Protein AF-A0A914WB78-F1 (afdb_monomer)

Foldseek 3Di:
DDDDDDDDPPPPPPPPPPPDPPDPPPPPPPPPPDDLAQDPCLVVDPPVSSVVLCVLSVPPDPPDPDPPSSVVSNVVSLVPDDPVSNLVSDDWDPQPPFDDQDPLLVLPDPVLSVVLCVLCVPPDTRHTCSSSVVSVVVSLVPDDVVSVVSSVDPDDPPPPDD

Secondary structure (DSSP, 8-state):
---------------------S---------PPPPSS--GGGGGS-HHHHHHHHHHHHTPPTT-S--HHHHHHHHHHHHHS-HHHHHHHSPPPPTT----S-GGGGGS-HHHHHHHHHHTTTPPTTS--HHHHHHHHHHHHTS-HHHHHHHHS---------

Radius of gyration: 28.18 Å; Cα contacts (8 Å, |Δi|>4): 74; chains: 1; bounding box: 43×86×81 Å

pLDDT: mean 78.31, std 17.61, range [38.25, 96.06]

Organism: NCBI:txid2011161

Structure (mmCIF, N/CA/C/O backbone):
data_AF-A0A914WB78-F1
#
_entry.id   AF-A0A914WB78-F1
#
loop_
_atom_site.group_PDB
_atom_site.id
_atom_site.type_symbol
_atom_site.label_atom_id
_atom_site.label_alt_id
_atom_site.label_comp_id
_atom_site.label_asym_id
_atom_site.label_entity_id
_atom_site.label_seq_id
_atom_site.pdbx_PDB_ins_code
_atom_site.Cartn_x
_atom_site.Cartn_y
_atom_site.Cartn_z
_atom_site.occupancy
_atom_site.B_iso_or_equiv
_atom_site.auth_seq_id
_atom_site.auth_comp_id
_atom_site.auth_asym_id
_atom_site.auth_atom_id
_atom_site.pdbx_PDB_model_num
ATOM 1 N N . MET A 1 1 ? 1.154 71.696 60.160 1.00 41.69 1 MET A N 1
ATOM 2 C CA . MET A 1 1 ? 1.616 71.280 58.820 1.00 41.69 1 MET A CA 1
ATOM 3 C C . MET A 1 1 ? 2.169 69.867 58.928 1.00 41.69 1 MET A C 1
ATOM 5 O O . MET A 1 1 ? 3.127 69.697 59.659 1.00 41.69 1 MET A O 1
ATOM 9 N N . MET A 1 2 ? 1.542 68.881 58.281 1.00 38.41 2 MET A N 1
ATOM 10 C CA . MET A 1 2 ? 2.135 67.604 57.833 1.00 38.41 2 MET A CA 1
ATOM 11 C C . MET A 1 2 ? 1.023 66.826 57.116 1.00 38.41 2 MET A C 1
ATOM 13 O O . MET A 1 2 ? 0.048 66.421 57.741 1.00 38.41 2 MET A O 1
ATOM 17 N N . LYS A 1 3 ? 1.121 66.698 55.789 1.00 39.56 3 LYS A N 1
ATOM 18 C CA . LYS A 1 3 ? 0.236 65.862 54.966 1.00 39.56 3 LYS A CA 1
ATOM 19 C C . LYS A 1 3 ? 1.005 64.578 54.662 1.00 39.56 3 LYS A C 1
ATOM 21 O O . LYS A 1 3 ? 1.991 64.628 53.935 1.00 39.56 3 LYS A O 1
ATOM 26 N N . ILE A 1 4 ? 0.590 63.460 55.252 1.00 44.66 4 ILE A N 1
ATOM 27 C CA . ILE A 1 4 ? 1.165 62.139 54.975 1.00 44.66 4 ILE A CA 1
ATOM 28 C C . ILE A 1 4 ? 0.488 61.620 53.706 1.00 44.66 4 ILE A C 1
ATOM 30 O O . ILE A 1 4 ? -0.679 61.236 53.728 1.00 44.66 4 ILE A O 1
ATOM 34 N N . ALA A 1 5 ? 1.202 61.676 52.585 1.00 48.09 5 ALA A N 1
ATOM 35 C CA . ALA A 1 5 ? 0.771 61.070 51.334 1.00 48.09 5 ALA A CA 1
ATOM 36 C C . ALA A 1 5 ? 1.174 59.589 51.343 1.00 48.09 5 ALA A C 1
ATOM 38 O O . ALA A 1 5 ? 2.347 59.257 51.196 1.00 48.09 5 ALA A O 1
ATOM 39 N N . VAL A 1 6 ? 0.200 58.701 51.538 1.00 49.91 6 VAL A N 1
ATOM 40 C CA . VAL A 1 6 ? 0.367 57.259 51.327 1.00 49.91 6 VAL A CA 1
ATOM 41 C C . VAL A 1 6 ? 0.074 56.992 49.854 1.00 49.91 6 VAL A C 1
ATOM 43 O O . VAL A 1 6 ? -1.085 56.973 49.448 1.00 49.91 6 VAL A O 1
ATOM 46 N N . ILE A 1 7 ? 1.114 56.840 49.034 1.00 51.84 7 ILE A N 1
ATOM 47 C CA . ILE A 1 7 ? 0.961 56.410 47.640 1.00 51.84 7 ILE A CA 1
ATOM 48 C C . ILE A 1 7 ? 1.239 54.910 47.589 1.00 51.84 7 ILE A C 1
ATOM 50 O O . ILE A 1 7 ? 2.366 54.452 47.770 1.00 51.84 7 ILE A O 1
ATOM 54 N N . ALA A 1 8 ? 0.158 54.161 47.388 1.00 50.34 8 ALA A N 1
ATOM 55 C CA . ALA A 1 8 ? 0.130 52.720 47.225 1.00 50.34 8 ALA A CA 1
ATOM 56 C C . ALA A 1 8 ? 0.941 52.291 45.990 1.00 50.34 8 ALA A C 1
ATOM 58 O O . ALA A 1 8 ? 0.612 52.654 44.860 1.00 50.34 8 ALA A O 1
ATOM 59 N N . MET A 1 9 ? 1.988 51.489 46.200 1.00 47.56 9 MET A N 1
ATOM 60 C CA . MET A 1 9 ? 2.650 50.752 45.124 1.00 47.56 9 MET A CA 1
ATOM 61 C C . MET A 1 9 ? 1.737 49.612 44.663 1.00 47.56 9 MET A C 1
ATOM 63 O O . MET A 1 9 ? 1.682 48.553 45.283 1.00 47.56 9 MET A O 1
ATOM 67 N N . MET A 1 10 ? 1.026 49.820 43.558 1.00 52.62 10 MET A N 1
ATOM 68 C CA . MET A 1 10 ? 0.386 48.739 42.809 1.00 52.62 10 MET A CA 1
ATOM 69 C C . MET A 1 10 ? 1.465 48.020 41.991 1.00 52.62 10 MET A C 1
ATOM 71 O O . MET A 1 10 ? 1.826 48.454 40.899 1.00 52.62 10 MET A O 1
ATOM 75 N N . ILE A 1 11 ? 2.009 46.930 42.534 1.00 54.94 11 ILE A N 1
ATOM 76 C CA . ILE A 1 11 ? 2.886 46.021 41.791 1.00 54.94 11 ILE A CA 1
ATOM 77 C C . ILE A 1 11 ? 1.991 45.178 40.879 1.00 54.94 11 ILE A C 1
ATOM 79 O O . ILE A 1 11 ? 1.391 44.192 41.303 1.00 54.94 11 ILE A O 1
ATOM 83 N N . ALA A 1 12 ? 1.882 45.581 39.614 1.00 56.53 12 ALA A N 1
ATOM 84 C CA . ALA A 1 12 ? 1.282 44.757 38.576 1.00 56.53 12 ALA A CA 1
ATOM 85 C C . ALA A 1 12 ? 2.237 43.599 38.253 1.00 56.53 12 ALA A C 1
ATOM 87 O O . ALA A 1 12 ? 3.116 43.711 37.398 1.00 56.53 12 ALA A O 1
ATOM 88 N N . VAL A 1 13 ? 2.082 42.478 38.961 1.00 54.81 13 VAL A N 1
ATOM 89 C CA . VAL A 1 13 ? 2.733 41.216 38.600 1.00 54.81 13 VAL A CA 1
ATOM 90 C C . VAL A 1 13 ? 2.042 40.694 37.343 1.00 54.81 13 VAL A C 1
ATOM 92 O O . VAL A 1 13 ? 1.038 39.987 37.397 1.00 54.81 13 VAL A O 1
ATOM 95 N N . THR A 1 14 ? 2.558 41.090 36.184 1.00 59.09 14 THR A N 1
ATOM 96 C CA . THR A 1 14 ? 2.177 40.499 34.903 1.00 59.09 14 THR A CA 1
ATOM 97 C C . THR A 1 14 ? 2.862 39.144 34.803 1.00 59.09 14 THR A C 1
ATOM 99 O O . THR A 1 14 ? 4.038 39.026 34.466 1.00 59.09 14 THR A O 1
ATOM 102 N N . VAL A 1 15 ? 2.133 38.087 35.159 1.00 56.38 15 VAL A N 1
ATOM 103 C CA . VAL A 1 15 ? 2.595 36.718 34.934 1.00 56.38 15 VAL A CA 1
ATOM 104 C C . VAL A 1 15 ? 2.512 36.471 33.429 1.00 56.38 15 VAL A C 1
ATOM 106 O O . VAL A 1 15 ? 1.468 36.097 32.898 1.00 56.38 15 VAL A O 1
ATOM 109 N N . ALA A 1 16 ? 3.602 36.744 32.714 1.00 55.34 16 ALA A N 1
ATOM 110 C CA . ALA A 1 16 ? 3.759 36.320 31.334 1.00 55.34 16 ALA A CA 1
ATOM 111 C C . ALA A 1 16 ? 3.871 34.791 31.334 1.00 55.34 16 ALA A C 1
ATOM 113 O O . ALA A 1 16 ? 4.955 34.237 31.486 1.00 55.34 16 ALA A O 1
ATOM 114 N N . VAL A 1 17 ? 2.733 34.103 31.229 1.00 60.16 17 VAL A N 1
ATOM 115 C CA . VAL A 1 17 ? 2.699 32.664 30.966 1.00 60.16 17 VAL A CA 1
ATOM 116 C C . VAL A 1 17 ? 3.144 32.486 29.514 1.00 60.16 17 VAL A C 1
ATOM 118 O O . VAL A 1 17 ? 2.420 32.922 28.613 1.00 60.16 17 VAL A O 1
ATOM 121 N N . PRO A 1 18 ? 4.324 31.899 29.239 1.00 54.59 18 PRO A N 1
ATOM 122 C CA . PRO A 1 18 ? 4.730 31.642 27.872 1.00 54.59 18 PRO A CA 1
ATOM 123 C C . PRO A 1 18 ? 3.790 30.578 27.308 1.00 54.59 18 PRO A C 1
ATOM 125 O O . PRO A 1 18 ? 3.887 29.398 27.644 1.00 54.59 18 PRO A O 1
ATOM 128 N N . TYR A 1 19 ? 2.863 31.000 26.450 1.00 52.25 19 TYR A N 1
ATOM 129 C CA . TYR A 1 19 ? 2.128 30.097 25.576 1.00 52.25 19 TYR A CA 1
ATOM 130 C C . TYR A 1 19 ? 3.148 29.418 24.661 1.00 52.25 19 TYR A C 1
ATOM 132 O O . TYR A 1 19 ? 3.509 29.941 23.609 1.00 52.25 19 TYR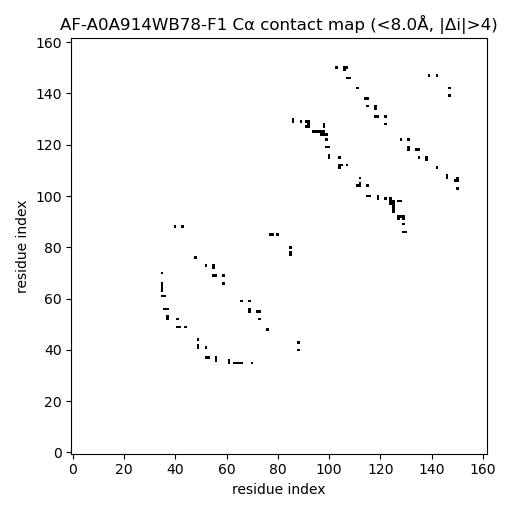 A O 1
ATOM 140 N N . GLN A 1 20 ? 3.657 28.259 25.073 1.00 59.12 20 GLN A N 1
ATOM 141 C CA . GLN A 1 20 ? 4.347 27.373 24.154 1.00 59.12 20 GLN A CA 1
ATOM 142 C C . GLN A 1 20 ? 3.273 26.663 23.327 1.00 59.12 20 GLN A C 1
ATOM 144 O O . GLN A 1 20 ? 2.472 25.919 23.899 1.00 59.12 20 GLN A O 1
ATOM 149 N N . PRO A 1 21 ? 3.207 26.872 21.999 1.00 52.16 21 PRO A N 1
ATOM 150 C CA . PRO A 1 21 ? 2.306 26.099 21.163 1.00 52.16 21 PRO A CA 1
ATOM 151 C C . PRO A 1 21 ? 2.727 24.627 21.241 1.00 52.16 21 PRO A C 1
ATOM 153 O O . PRO A 1 21 ? 3.744 24.214 20.684 1.00 52.16 21 PRO A O 1
ATOM 156 N N . LEU A 1 22 ? 1.934 23.829 21.958 1.00 56.97 22 LEU A N 1
ATOM 157 C CA . LEU A 1 22 ? 2.150 22.402 22.218 1.00 56.97 22 LEU A CA 1
ATOM 158 C C . LEU A 1 22 ? 1.878 21.506 21.000 1.00 56.97 22 LEU A C 1
ATOM 160 O O . LEU A 1 22 ? 1.553 20.333 21.140 1.00 56.97 22 LEU A O 1
ATOM 164 N N . PHE A 1 23 ? 2.058 22.025 19.789 1.00 55.97 23 PHE A N 1
ATOM 165 C CA . PHE A 1 23 ? 2.011 21.223 18.579 1.00 55.97 23 PHE A CA 1
ATOM 166 C C . PHE A 1 23 ? 3.124 21.683 17.648 1.00 55.97 23 PHE A C 1
ATOM 168 O O . PHE A 1 23 ? 2.943 22.544 16.791 1.00 55.97 23 PHE A O 1
ATOM 175 N N . LYS A 1 24 ? 4.293 21.044 17.778 1.00 48.41 24 LYS A N 1
ATOM 176 C CA . LYS A 1 24 ? 5.166 20.854 16.618 1.00 48.41 24 LYS A CA 1
ATOM 177 C C . LYS A 1 24 ? 4.359 20.010 15.636 1.00 48.41 24 LYS A C 1
ATOM 179 O O . LYS A 1 24 ? 4.386 18.782 15.715 1.00 48.41 24 LYS A O 1
ATOM 184 N N . ILE A 1 25 ? 3.586 20.661 14.767 1.00 52.28 25 ILE A N 1
ATOM 185 C CA . ILE A 1 25 ? 3.036 20.026 13.573 1.00 52.28 25 ILE A CA 1
ATOM 186 C C . ILE A 1 25 ? 4.261 19.446 12.877 1.00 52.28 25 ILE A C 1
ATOM 188 O O . ILE A 1 25 ? 5.103 20.197 12.384 1.00 52.28 25 ILE A O 1
ATOM 192 N N . ARG A 1 26 ? 4.441 18.118 12.943 1.00 51.19 26 ARG A N 1
ATOM 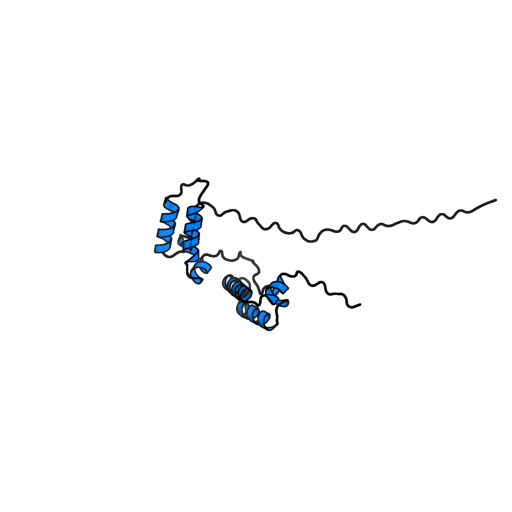193 C CA . ARG A 1 26 ? 5.504 17.479 12.171 1.00 51.19 26 ARG A CA 1
ATOM 194 C C . ARG A 1 26 ? 5.230 17.888 10.729 1.00 51.19 26 ARG A C 1
ATOM 196 O O . ARG A 1 26 ? 4.106 17.647 10.277 1.00 51.19 26 ARG A O 1
A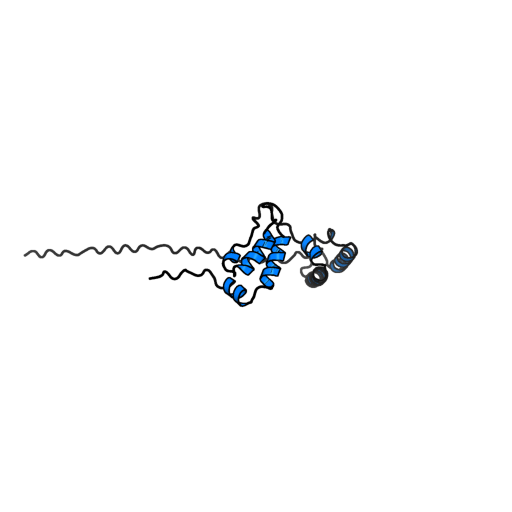TOM 203 N N . PRO A 1 27 ? 6.194 18.503 10.024 1.00 47.19 27 PRO A N 1
ATOM 204 C CA . PRO A 1 27 ? 6.071 18.673 8.590 1.00 47.19 27 PRO A CA 1
ATOM 205 C C . PRO A 1 27 ? 5.636 17.323 8.034 1.00 47.19 27 PRO A C 1
ATOM 207 O O . PRO A 1 27 ? 6.231 16.300 8.395 1.00 47.19 27 PRO A O 1
ATOM 210 N N . ARG A 1 28 ? 4.554 17.301 7.244 1.00 49.62 28 ARG A N 1
ATOM 211 C CA . ARG A 1 28 ? 4.206 16.130 6.437 1.00 49.62 28 ARG A CA 1
ATOM 212 C C . ARG A 1 28 ? 5.518 15.731 5.776 1.00 49.62 28 ARG A C 1
ATOM 214 O O . ARG A 1 28 ? 6.057 16.545 5.033 1.00 49.62 28 ARG A O 1
ATOM 221 N N . GLN A 1 29 ? 6.078 14.577 6.148 1.00 53.44 29 GLN A N 1
ATOM 222 C CA . GLN A 1 29 ? 7.314 14.096 5.543 1.00 53.44 29 GLN A CA 1
ATOM 223 C C . GLN A 1 29 ? 7.032 14.097 4.046 1.00 53.44 29 GLN A C 1
ATOM 225 O O . GLN A 1 29 ? 6.185 13.335 3.581 1.00 53.44 29 GLN A O 1
ATOM 230 N N . THR A 1 30 ? 7.620 15.046 3.321 1.00 47.56 30 THR A N 1
ATOM 231 C CA . THR A 1 30 ? 7.557 15.070 1.869 1.00 47.56 30 THR A CA 1
ATOM 232 C C . THR A 1 30 ? 8.297 13.814 1.471 1.00 47.56 30 THR A C 1
ATOM 234 O O . THR A 1 30 ? 9.519 13.753 1.605 1.00 47.56 30 THR A O 1
ATOM 237 N N . MET A 1 31 ? 7.541 12.764 1.157 1.00 59.81 31 MET A N 1
ATOM 238 C CA . MET A 1 31 ? 8.103 11.495 0.739 1.00 59.81 31 MET A CA 1
ATOM 239 C C . MET A 1 31 ? 8.981 11.822 -0.462 1.00 59.81 31 MET A C 1
ATOM 241 O O . MET A 1 31 ? 8.477 12.360 -1.448 1.00 59.81 31 MET A O 1
ATOM 245 N N . SER A 1 32 ? 10.297 11.636 -0.326 1.00 68.94 32 SER A N 1
ATOM 246 C CA . SER A 1 32 ? 11.214 11.838 -1.443 1.00 68.94 32 SER A CA 1
ATOM 247 C C . SER A 1 32 ? 10.685 11.041 -2.635 1.00 68.94 32 SER A C 1
ATOM 249 O O . SER A 1 32 ? 10.178 9.932 -2.421 1.00 68.94 32 SER A O 1
ATOM 251 N N . PRO A 1 33 ? 10.741 11.595 -3.859 1.00 72.12 33 PRO A N 1
ATOM 252 C CA . PRO A 1 33 ? 10.301 10.858 -5.031 1.00 72.12 33 PRO A CA 1
ATOM 253 C C . PRO A 1 33 ? 11.033 9.509 -5.083 1.00 72.12 33 PRO A C 1
ATOM 255 O O . PRO A 1 33 ? 12.193 9.432 -4.652 1.00 72.12 33 PRO A O 1
ATOM 258 N N . PRO A 1 34 ? 10.359 8.438 -5.536 1.00 77.75 34 PRO A N 1
ATOM 259 C CA . PRO A 1 34 ? 10.999 7.139 -5.659 1.00 77.75 34 PRO A CA 1
ATOM 260 C C . PRO A 1 34 ? 12.251 7.263 -6.542 1.00 77.75 34 PRO A C 1
ATOM 262 O O . PRO A 1 34 ? 12.257 8.062 -7.483 1.00 77.75 34 PRO A O 1
ATOM 265 N N . PRO A 1 35 ? 13.325 6.518 -6.234 1.00 84.25 35 PRO A N 1
ATOM 266 C CA . PRO A 1 35 ? 14.527 6.549 -7.051 1.00 84.25 35 PRO A CA 1
ATOM 267 C C . PRO A 1 35 ? 14.213 6.067 -8.471 1.00 84.25 35 PRO A C 1
ATOM 269 O O . PRO A 1 35 ? 13.436 5.132 -8.660 1.00 84.25 35 PRO A O 1
ATOM 272 N N . CYS A 1 36 ? 14.848 6.688 -9.463 1.00 87.94 36 CYS A N 1
ATOM 273 C CA . CYS A 1 36 ? 14.769 6.252 -10.851 1.00 87.94 36 CYS A CA 1
ATOM 274 C C . CYS A 1 36 ? 15.688 5.045 -11.077 1.00 87.94 36 CYS A C 1
ATOM 276 O O . CYS A 1 36 ? 16.835 5.185 -11.504 1.00 87.94 36 CYS A O 1
ATOM 278 N N . ASN A 1 37 ? 15.200 3.860 -10.713 1.00 89.06 37 ASN A N 1
ATOM 279 C CA . ASN A 1 37 ? 15.836 2.574 -10.971 1.00 89.06 37 ASN A CA 1
ATOM 280 C C . ASN A 1 37 ? 14.812 1.429 -10.953 1.00 89.06 37 ASN A C 1
ATOM 282 O O . ASN A 1 37 ? 13.692 1.582 -10.465 1.00 89.06 37 ASN A O 1
ATOM 286 N N . LEU A 1 38 ? 15.224 0.258 -11.456 1.00 91.50 38 LEU A N 1
ATOM 287 C CA . LEU A 1 38 ? 14.416 -0.956 -11.366 1.00 91.50 38 LEU A CA 1
ATOM 288 C C . LEU A 1 38 ? 14.043 -1.216 -9.892 1.00 91.50 38 LEU A C 1
ATOM 290 O O . LEU A 1 38 ? 14.947 -1.354 -9.057 1.00 91.50 38 LEU A O 1
ATOM 294 N N . PRO A 1 39 ? 12.746 -1.332 -9.546 1.00 90.62 39 PRO A N 1
ATOM 295 C CA . PRO A 1 39 ? 12.349 -1.398 -8.152 1.00 90.62 39 PRO A CA 1
ATOM 296 C C . PRO A 1 39 ? 12.917 -2.631 -7.432 1.00 90.62 39 PRO A C 1
ATOM 298 O O . PRO A 1 39 ? 12.848 -3.747 -7.961 1.00 90.62 39 PRO A O 1
ATOM 301 N N . PRO A 1 40 ? 13.393 -2.502 -6.180 1.00 90.00 40 PRO A N 1
ATOM 302 C CA . PRO A 1 40 ? 14.023 -3.606 -5.450 1.00 90.00 40 PRO A CA 1
ATOM 303 C C . PRO A 1 40 ? 13.054 -4.750 -5.121 1.00 90.00 40 PRO A C 1
ATOM 305 O O . PRO A 1 40 ? 13.475 -5.878 -4.868 1.00 90.00 40 PRO A O 1
ATOM 308 N N . PHE A 1 41 ? 11.743 -4.489 -5.125 1.00 91.44 41 PHE A N 1
ATOM 309 C CA . PHE A 1 41 ? 10.732 -5.525 -4.924 1.00 91.44 41 PHE A CA 1
ATOM 310 C C . PHE A 1 41 ? 10.523 -6.412 -6.158 1.00 91.44 41 PHE A C 1
ATOM 312 O O . PHE A 1 41 ? 9.844 -7.426 -6.026 1.00 91.44 41 PHE A O 1
ATOM 319 N N . THR A 1 42 ? 11.105 -6.080 -7.321 1.00 93.69 42 THR A N 1
ATOM 320 C CA . THR A 1 42 ? 10.933 -6.842 -8.571 1.00 93.69 42 THR A CA 1
ATOM 321 C C . THR A 1 42 ? 11.213 -8.327 -8.353 1.00 93.69 42 THR A C 1
ATOM 323 O O . THR A 1 42 ? 10.411 -9.167 -8.735 1.00 93.69 42 THR A O 1
ATOM 326 N N . ALA A 1 43 ? 12.273 -8.675 -7.618 1.00 92.06 43 ALA A N 1
ATOM 327 C CA . ALA A 1 43 ? 12.637 -10.067 -7.335 1.00 92.06 43 ALA A CA 1
ATOM 328 C C . ALA A 1 43 ? 11.580 -10.875 -6.544 1.00 92.06 43 ALA A C 1
ATOM 330 O O . ALA A 1 43 ? 11.695 -12.094 -6.449 1.00 92.06 43 ALA A O 1
ATOM 331 N N . LYS A 1 44 ? 10.572 -10.218 -5.955 1.00 91.19 44 LYS A N 1
ATOM 332 C CA . LYS A 1 44 ? 9.485 -10.853 -5.191 1.00 91.19 44 LYS A CA 1
ATOM 333 C C . LYS A 1 44 ? 8.235 -11.129 -6.032 1.00 91.19 44 LYS A C 1
ATOM 335 O O . LYS A 1 44 ? 7.282 -11.702 -5.510 1.00 91.19 44 LYS A O 1
ATOM 340 N N . LEU A 1 45 ? 8.210 -10.682 -7.287 1.00 93.25 45 LEU A N 1
ATOM 341 C CA . LEU A 1 45 ? 7.060 -10.811 -8.179 1.00 93.25 45 LEU A CA 1
ATOM 342 C C . LEU A 1 45 ? 7.101 -12.124 -8.979 1.00 93.25 45 LEU A C 1
ATOM 344 O O . LEU A 1 45 ? 8.166 -12.733 -9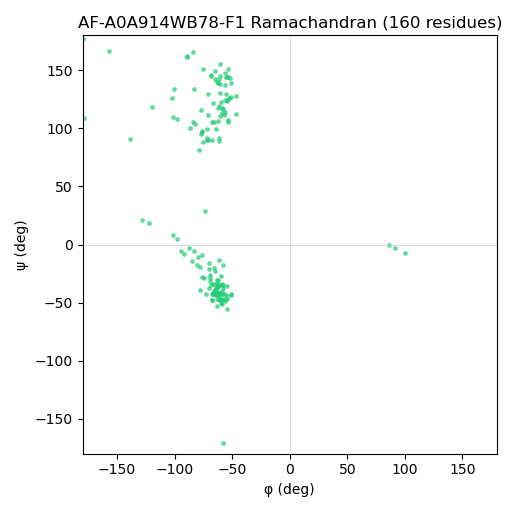.094 1.00 93.25 45 LEU A O 1
ATOM 348 N N . PRO A 1 46 ? 5.969 -12.573 -9.545 1.00 93.56 46 PRO A N 1
ATOM 349 C CA . PRO A 1 46 ? 5.936 -13.657 -10.528 1.00 93.56 46 PRO A CA 1
ATOM 350 C C . PRO A 1 46 ? 6.872 -13.408 -11.723 1.00 93.56 46 PRO A C 1
ATOM 352 O O . PRO A 1 46 ? 7.174 -12.263 -12.057 1.00 93.56 46 PRO A O 1
ATOM 355 N N . ALA A 1 47 ? 7.380 -14.477 -12.344 1.00 94.62 47 ALA A N 1
ATOM 356 C CA . ALA A 1 47 ? 8.440 -14.389 -13.355 1.00 94.62 47 ALA A CA 1
ATOM 357 C C . ALA A 1 47 ? 8.034 -13.591 -14.608 1.00 94.62 47 ALA A C 1
ATOM 359 O O . ALA A 1 47 ? 8.854 -12.864 -15.163 1.00 94.62 47 ALA A O 1
ATOM 360 N N . ASP A 1 48 ? 6.776 -13.703 -15.019 1.00 94.12 48 ASP A N 1
ATOM 361 C CA . ASP A 1 48 ? 6.144 -12.915 -16.076 1.00 94.12 48 ASP A CA 1
ATOM 362 C C . ASP A 1 48 ? 6.198 -11.413 -15.762 1.00 94.12 48 ASP A C 1
ATOM 364 O O . ASP A 1 48 ? 6.756 -10.641 -16.540 1.00 94.12 48 ASP A O 1
ATOM 368 N N . ILE A 1 49 ? 5.761 -11.018 -14.564 1.00 94.75 49 ILE A N 1
ATOM 369 C CA . ILE A 1 49 ? 5.785 -9.617 -14.119 1.00 94.75 49 ILE A CA 1
ATOM 370 C C . ILE A 1 49 ? 7.223 -9.100 -13.948 1.00 94.75 49 ILE A C 1
ATOM 372 O O . ILE A 1 49 ? 7.524 -7.940 -14.225 1.00 94.75 49 ILE A O 1
ATOM 376 N N . GLN A 1 50 ? 8.155 -9.957 -13.518 1.00 95.88 50 GLN A N 1
ATOM 377 C CA . GLN A 1 50 ? 9.574 -9.597 -13.458 1.00 95.88 50 GLN A CA 1
ATOM 378 C C . GLN A 1 50 ? 10.146 -9.253 -14.834 1.00 95.88 50 GLN A C 1
ATOM 380 O O . GLN A 1 50 ? 10.941 -8.318 -14.942 1.00 95.88 50 GLN A O 1
ATOM 385 N N . LEU A 1 51 ? 9.795 -10.028 -15.863 1.00 96.06 51 LEU A N 1
ATOM 386 C CA . LEU A 1 51 ? 10.244 -9.784 -17.232 1.00 96.06 51 LEU A CA 1
ATOM 387 C C . LEU A 1 51 ? 9.657 -8.481 -17.773 1.00 96.06 51 LEU A C 1
ATOM 389 O O . LEU A 1 51 ? 10.397 -7.690 -18.354 1.00 96.06 51 LEU A O 1
ATOM 393 N N . GLU A 1 52 ? 8.374 -8.234 -17.519 1.00 95.38 52 GLU A N 1
ATOM 394 C CA . GLU A 1 52 ? 7.685 -7.010 -17.926 1.00 95.38 52 GLU A CA 1
ATOM 395 C C . GLU A 1 52 ? 8.314 -5.760 -17.294 1.00 95.38 52 GLU A C 1
ATOM 397 O O . GLU A 1 52 ? 8.694 -4.827 -18.002 1.00 95.38 52 GLU A O 1
ATOM 402 N N . LEU A 1 53 ? 8.561 -5.776 -15.977 1.00 95.12 53 LEU A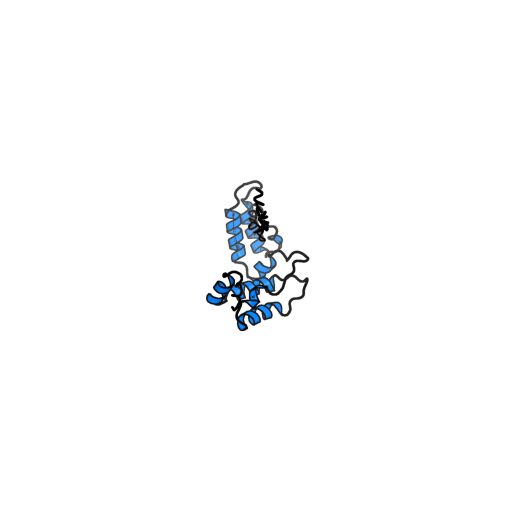 N 1
ATOM 403 C CA . LEU A 1 53 ? 9.255 -4.675 -15.305 1.00 95.12 53 LEU A CA 1
ATOM 404 C C . LEU A 1 53 ? 10.674 -4.478 -15.846 1.00 95.12 53 LEU A C 1
ATOM 406 O O . LEU A 1 53 ? 11.093 -3.351 -16.088 1.00 95.12 53 LEU A O 1
ATOM 410 N N . ARG A 1 54 ? 11.433 -5.550 -16.093 1.00 95.44 54 ARG A N 1
ATOM 411 C CA . ARG A 1 54 ? 12.764 -5.403 -16.705 1.00 95.44 54 ARG A CA 1
ATOM 412 C C . ARG A 1 54 ? 12.689 -4.793 -18.103 1.00 95.44 54 ARG A C 1
ATOM 414 O O . ARG A 1 54 ? 13.593 -4.042 -18.450 1.00 95.44 54 ARG A O 1
ATOM 421 N N . ALA A 1 55 ? 11.646 -5.083 -18.878 1.00 94.88 55 ALA A N 1
ATOM 422 C CA . ALA A 1 55 ? 11.443 -4.488 -20.194 1.00 94.88 55 ALA A CA 1
ATOM 423 C C . ALA A 1 55 ? 11.146 -2.982 -20.096 1.00 94.88 55 ALA A C 1
ATOM 425 O O . ALA A 1 55 ? 11.830 -2.205 -20.760 1.00 94.88 55 ALA A O 1
ATOM 426 N N . ILE A 1 56 ? 10.233 -2.562 -19.212 1.00 93.75 56 ILE A N 1
ATOM 427 C CA . ILE A 1 56 ? 9.927 -1.140 -18.947 1.00 93.75 56 ILE A CA 1
ATOM 428 C C . ILE A 1 56 ? 11.195 -0.367 -18.572 1.00 93.75 56 ILE A C 1
ATOM 430 O O . ILE A 1 56 ? 11.487 0.698 -19.112 1.00 93.75 56 ILE A O 1
ATOM 434 N N . TRP A 1 57 ? 11.988 -0.931 -17.663 1.00 93.69 57 TRP A N 1
ATOM 435 C CA . TRP A 1 57 ? 13.197 -0.282 -17.163 1.00 93.69 57 TRP A CA 1
ATOM 436 C C . TRP A 1 57 ? 14.420 -0.473 -18.073 1.00 93.69 57 TRP A C 1
ATOM 438 O O . TRP A 1 57 ? 15.448 0.152 -17.827 1.00 93.69 57 TRP A O 1
ATOM 448 N N . SER A 1 58 ? 14.331 -1.278 -19.140 1.00 90.88 58 SER A N 1
ATOM 449 C CA . SER A 1 58 ? 15.446 -1.501 -20.077 1.00 90.88 58 SER A CA 1
ATOM 450 C C . SER A 1 58 ? 15.775 -0.273 -20.926 1.00 90.88 58 SER A C 1
ATOM 452 O O . SER A 1 58 ? 16.912 -0.117 -21.371 1.00 90.88 58 SER A O 1
ATOM 454 N N . THR A 1 59 ? 14.793 0.605 -21.147 1.00 82.25 59 THR A N 1
ATOM 455 C CA . THR A 1 59 ? 14.965 1.830 -21.938 1.00 82.25 59 THR A CA 1
ATOM 456 C C . THR A 1 59 ? 15.511 2.992 -21.111 1.00 82.25 59 THR A C 1
ATOM 458 O O . THR A 1 59 ? 15.936 3.993 -21.684 1.00 82.25 59 THR A O 1
ATOM 461 N N . TYR A 1 60 ? 15.488 2.878 -19.781 1.00 86.38 60 TYR A N 1
ATOM 462 C CA . TYR A 1 60 ? 15.963 3.908 -18.864 1.00 86.38 60 TYR A CA 1
ATOM 463 C C . TYR A 1 60 ? 17.483 3.821 -18.688 1.00 86.38 60 TYR A C 1
ATOM 465 O O . TYR A 1 60 ? 18.034 2.739 -18.472 1.00 86.38 60 TYR A O 1
ATOM 473 N N . ARG A 1 61 ? 18.175 4.964 -18.758 1.00 80.75 61 ARG A N 1
ATOM 474 C CA . ARG A 1 61 ? 19.624 5.037 -18.541 1.00 80.75 61 ARG A CA 1
ATOM 475 C C . ARG A 1 61 ? 19.918 5.532 -17.135 1.00 80.75 61 ARG A C 1
ATOM 477 O O . ARG A 1 61 ? 19.352 6.515 -16.667 1.00 80.75 61 ARG A O 1
ATOM 484 N N . GLU A 1 62 ? 20.838 4.854 -16.458 1.00 76.81 62 GLU A N 1
ATOM 485 C CA . GLU A 1 62 ? 21.250 5.231 -15.109 1.00 76.81 62 GLU A CA 1
ATOM 486 C C . GLU A 1 62 ? 21.816 6.662 -15.093 1.00 76.81 62 GLU A C 1
ATOM 488 O O . GLU A 1 62 ? 22.760 6.980 -15.815 1.00 76.81 62 GLU A O 1
ATOM 493 N N . GLY A 1 63 ? 21.214 7.530 -14.274 1.00 70.06 63 GLY A N 1
ATOM 494 C CA . GLY A 1 63 ? 21.575 8.947 -14.170 1.00 70.06 63 GLY A CA 1
ATOM 495 C C . GLY A 1 63 ? 20.658 9.905 -14.936 1.00 70.06 63 GLY A C 1
ATOM 496 O O . GLY A 1 63 ? 20.782 11.119 -14.745 1.00 70.06 63 GLY A O 1
ATOM 497 N N . ASP A 1 64 ? 19.717 9.397 -15.740 1.00 80.81 64 ASP A N 1
ATOM 498 C CA . ASP A 1 64 ? 18.660 10.229 -16.313 1.00 80.81 64 ASP A CA 1
ATOM 499 C C . ASP A 1 64 ? 17.780 10.819 -15.200 1.00 80.81 64 ASP A C 1
ATOM 501 O O . ASP A 1 64 ? 17.467 10.187 -14.191 1.00 80.81 64 ASP A O 1
ATOM 505 N N . LYS A 1 65 ? 17.398 12.090 -15.363 1.00 76.44 65 LYS A N 1
ATOM 506 C CA . LYS A 1 65 ? 16.621 12.820 -14.347 1.00 76.44 65 LYS A CA 1
ATOM 507 C C . LYS A 1 65 ? 15.127 12.512 -14.393 1.00 76.44 65 LYS A C 1
ATOM 509 O O . LYS A 1 65 ? 14.429 12.829 -13.434 1.00 76.44 65 LYS A O 1
ATOM 514 N N . ASP A 1 66 ? 14.652 11.959 -15.504 1.00 86.69 66 ASP A N 1
ATOM 515 C CA . ASP A 1 66 ? 13.241 11.685 -15.740 1.00 86.69 66 ASP A CA 1
ATOM 516 C C . ASP A 1 66 ? 13.028 10.189 -15.968 1.00 86.69 66 ASP A C 1
ATOM 518 O O . ASP A 1 66 ? 13.565 9.601 -16.904 1.00 86.69 66 ASP A O 1
ATOM 522 N N . CYS A 1 67 ? 12.246 9.589 -15.078 1.00 90.44 67 CYS A N 1
ATOM 523 C CA . CYS A 1 67 ? 11.776 8.211 -15.163 1.00 90.44 67 CYS A CA 1
ATOM 524 C C . CYS A 1 67 ? 10.252 8.131 -14.989 1.00 90.44 67 CYS A C 1
ATOM 526 O O . CYS A 1 67 ? 9.721 7.101 -14.577 1.00 90.44 67 CYS A O 1
ATOM 528 N N . SER A 1 68 ? 9.541 9.238 -15.230 1.00 89.81 68 SER A N 1
ATOM 529 C CA . SER A 1 68 ? 8.098 9.350 -14.991 1.00 89.81 68 SER A CA 1
ATOM 530 C C . SER A 1 68 ? 7.294 8.286 -15.739 1.00 89.81 68 SER A C 1
ATOM 532 O O . SER A 1 68 ? 6.433 7.659 -15.131 1.00 89.81 68 SER A O 1
ATOM 534 N N . SER A 1 69 ? 7.635 8.013 -17.004 1.00 91.25 69 SER A N 1
ATOM 535 C CA . SER A 1 69 ? 7.009 6.942 -17.792 1.00 91.25 69 SER A CA 1
ATOM 536 C C . SER A 1 69 ? 7.210 5.574 -17.142 1.00 91.25 69 SER A C 1
ATOM 538 O O . SER A 1 69 ? 6.242 4.866 -16.901 1.00 91.25 69 SER A O 1
ATOM 540 N N . GLN A 1 70 ? 8.446 5.219 -16.772 1.00 93.50 70 GLN A N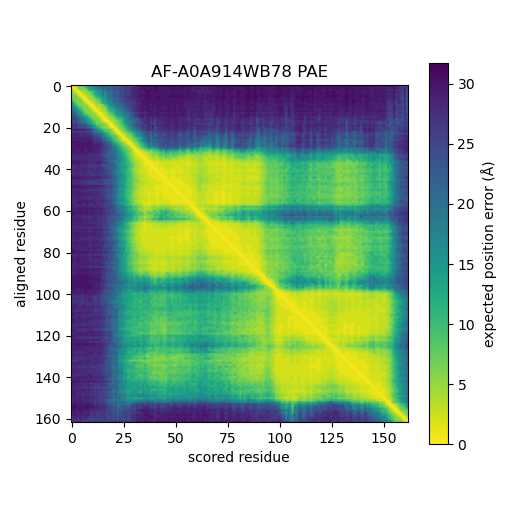 1
ATOM 541 C CA . GLN A 1 70 ? 8.733 3.917 -16.162 1.00 93.50 70 GLN A CA 1
ATOM 542 C C . GLN A 1 70 ? 8.031 3.754 -14.816 1.00 93.50 70 GLN A C 1
ATOM 544 O O . GLN A 1 70 ? 7.595 2.654 -14.474 1.00 93.50 70 GLN A O 1
ATOM 549 N N . LEU A 1 71 ? 7.932 4.835 -14.040 1.00 92.31 71 LEU A N 1
ATOM 550 C CA . LEU A 1 71 ? 7.206 4.848 -12.776 1.00 92.31 71 LEU A CA 1
ATOM 551 C C . LEU A 1 71 ? 5.702 4.651 -12.982 1.00 92.31 71 LEU A C 1
ATOM 553 O O . LEU A 1 71 ? 5.106 3.893 -12.217 1.00 92.31 71 LEU A O 1
ATOM 557 N N . GLU A 1 72 ? 5.108 5.295 -13.988 1.00 92.94 72 GLU A N 1
ATOM 558 C CA . GLU A 1 72 ? 3.682 5.155 -14.302 1.00 92.94 72 GLU A CA 1
ATOM 559 C C . GLU A 1 72 ? 3.362 3.743 -14.808 1.00 92.94 72 GLU A C 1
ATOM 561 O O . GLU A 1 72 ? 2.490 3.082 -14.248 1.00 92.94 72 GLU A O 1
ATOM 566 N N . ASP A 1 73 ? 4.151 3.216 -15.746 1.00 94.69 73 ASP A N 1
ATOM 567 C CA . ASP A 1 73 ? 3.976 1.856 -16.275 1.00 94.69 73 ASP A CA 1
ATOM 568 C C . ASP A 1 73 ? 4.160 0.803 -15.163 1.00 94.69 73 ASP A C 1
ATOM 570 O O . ASP A 1 73 ? 3.386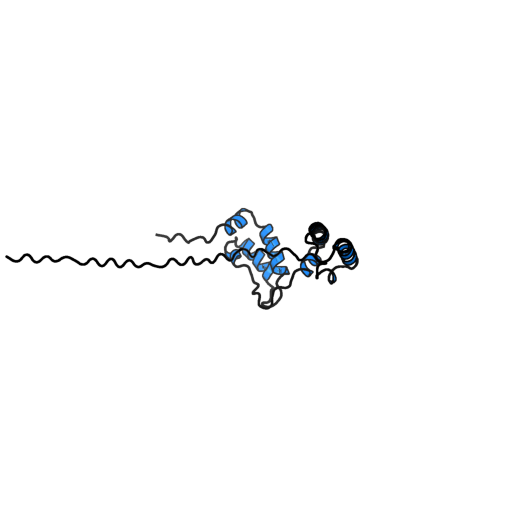 -0.144 -15.014 1.00 94.69 73 ASP A O 1
ATOM 574 N N . THR A 1 74 ? 5.163 0.999 -14.296 1.00 94.50 74 THR A N 1
ATOM 575 C CA . THR A 1 74 ? 5.363 0.151 -13.108 1.00 94.50 74 THR A CA 1
ATOM 576 C C . THR A 1 74 ? 4.155 0.215 -12.177 1.00 94.50 74 THR A C 1
ATOM 578 O O . THR A 1 74 ? 3.754 -0.801 -11.606 1.00 94.50 74 THR A O 1
ATOM 581 N N . LYS A 1 75 ? 3.585 1.405 -11.978 1.00 93.25 75 LYS A N 1
ATOM 582 C CA . LYS A 1 75 ? 2.425 1.609 -11.112 1.00 93.25 75 LYS A CA 1
ATOM 583 C C . LYS A 1 75 ? 1.188 0.905 -11.666 1.00 93.25 75 LYS A C 1
ATOM 585 O O . LYS A 1 75 ? 0.489 0.271 -10.880 1.00 93.25 75 LYS A O 1
ATOM 590 N N . GLU A 1 76 ? 0.958 0.955 -12.973 1.00 95.31 76 GLU A N 1
ATOM 591 C CA . GLU A 1 76 ? -0.146 0.247 -13.624 1.00 95.31 76 GLU A CA 1
ATOM 592 C C . GLU A 1 76 ? -0.057 -1.269 -13.394 1.00 95.31 76 GLU A C 1
ATOM 594 O O . GLU A 1 76 ? -1.020 -1.889 -12.934 1.00 95.31 76 GLU A O 1
ATOM 599 N N . ILE A 1 77 ? 1.126 -1.859 -13.597 1.00 94.94 77 ILE A N 1
ATOM 600 C CA . ILE A 1 77 ? 1.371 -3.279 -13.302 1.00 94.94 77 ILE A CA 1
ATOM 601 C C . ILE A 1 77 ? 1.034 -3.598 -11.845 1.00 94.94 77 ILE A C 1
ATOM 603 O O . ILE A 1 77 ? 0.332 -4.569 -11.560 1.00 94.94 77 ILE A O 1
ATOM 607 N N . LEU A 1 78 ? 1.523 -2.781 -10.906 1.00 92.81 78 LEU A N 1
ATOM 608 C CA . LEU A 1 78 ? 1.282 -2.990 -9.480 1.00 92.81 78 LEU A CA 1
ATOM 609 C C . LEU A 1 78 ? -0.193 -2.861 -9.099 1.00 92.81 78 LEU A C 1
ATOM 611 O O . LEU A 1 78 ? -0.647 -3.603 -8.228 1.00 92.81 78 LEU A O 1
ATOM 615 N N . ASP A 1 79 ? -0.927 -1.934 -9.709 1.00 92.19 79 ASP A N 1
ATOM 616 C CA . ASP A 1 79 ? -2.348 -1.717 -9.440 1.00 92.19 79 ASP A CA 1
ATOM 617 C C . ASP A 1 79 ? -3.207 -2.890 -9.950 1.00 92.19 79 ASP A C 1
ATOM 619 O O . ASP A 1 79 ? -4.208 -3.229 -9.311 1.00 92.19 79 ASP A O 1
ATOM 623 N N . ASN A 1 80 ? -2.754 -3.586 -10.998 1.00 94.19 80 ASN A N 1
ATOM 624 C CA . ASN A 1 80 ? -3.389 -4.791 -11.541 1.00 94.19 80 ASN A CA 1
ATOM 625 C C . ASN A 1 80 ? -3.073 -6.078 -10.754 1.00 94.19 80 ASN A C 1
ATOM 627 O O . ASN A 1 80 ? -3.714 -7.112 -10.963 1.00 94.19 80 ASN A O 1
ATOM 631 N N . LEU A 1 81 ? -2.116 -6.046 -9.819 1.00 92.69 81 LEU A N 1
ATOM 632 C CA . LEU A 1 81 ? -1.804 -7.213 -8.996 1.00 92.69 81 LEU A CA 1
ATOM 633 C C . LEU A 1 81 ? -2.946 -7.548 -8.016 1.00 92.69 81 LEU A C 1
ATOM 635 O O . LEU A 1 81 ? -3.545 -6.651 -7.406 1.00 92.69 81 LEU A O 1
ATOM 639 N N . PRO A 1 82 ? -3.173 -8.847 -7.726 1.00 91.56 82 PRO A N 1
ATOM 640 C CA . PRO A 1 82 ? -4.085 -9.263 -6.667 1.00 91.56 82 PRO A CA 1
ATOM 641 C C . PRO A 1 82 ? -3.763 -8.569 -5.340 1.00 91.56 82 PRO A C 1
ATOM 643 O O . PRO A 1 82 ? -2.595 -8.392 -4.986 1.00 91.56 82 PRO A O 1
ATOM 646 N N . ALA A 1 83 ? -4.789 -8.221 -4.554 1.00 85.88 83 ALA A N 1
ATOM 647 C CA . ALA A 1 83 ? -4.610 -7.508 -3.285 1.00 85.88 83 ALA A CA 1
ATOM 648 C C . ALA A 1 83 ? -3.574 -8.182 -2.368 1.00 85.88 83 ALA A C 1
ATOM 650 O O . ALA A 1 83 ? -2.695 -7.502 -1.846 1.00 85.88 83 ALA A O 1
ATOM 651 N N . GLN A 1 84 ? -3.604 -9.514 -2.264 1.00 83.75 84 GLN A N 1
ATOM 652 C CA . GLN A 1 84 ? -2.643 -10.275 -1.464 1.00 83.75 84 GLN A CA 1
ATOM 653 C C . GLN A 1 84 ? -1.196 -10.139 -1.960 1.00 83.75 84 GLN A C 1
ATOM 655 O O . GLN A 1 84 ? -0.272 -10.042 -1.152 1.00 83.75 84 GLN A O 1
ATOM 660 N N . ALA A 1 85 ? -0.986 -10.090 -3.277 1.00 88.00 85 ALA A N 1
ATOM 661 C CA . ALA A 1 85 ? 0.335 -9.860 -3.851 1.00 88.00 85 ALA A CA 1
ATOM 662 C C . ALA A 1 85 ? 0.814 -8.433 -3.551 1.00 88.00 85 ALA A C 1
ATOM 664 O O . ALA A 1 85 ? 1.941 -8.242 -3.115 1.00 88.00 85 ALA A O 1
ATOM 665 N N . ARG A 1 86 ? -0.057 -7.423 -3.662 1.00 89.19 86 ARG A N 1
ATOM 666 C CA . ARG A 1 86 ? 0.299 -6.041 -3.292 1.00 89.19 86 ARG A CA 1
ATOM 667 C C . ARG A 1 86 ? 0.651 -5.909 -1.809 1.00 89.19 86 ARG A C 1
ATOM 669 O O . ARG A 1 86 ? 1.550 -5.147 -1.461 1.00 89.19 86 ARG A O 1
ATOM 676 N N . LEU A 1 87 ? -0.025 -6.655 -0.932 1.00 83.88 87 LEU A N 1
ATOM 677 C CA . LEU A 1 87 ? 0.274 -6.688 0.504 1.00 83.88 87 LEU A CA 1
ATOM 678 C C . LEU A 1 87 ? 1.676 -7.234 0.791 1.00 83.88 87 LEU A C 1
ATOM 680 O O . LEU A 1 87 ? 2.379 -6.664 1.622 1.00 83.88 87 LEU A O 1
ATOM 684 N N . SER A 1 88 ? 2.110 -8.284 0.088 1.00 84.31 88 SER A N 1
ATOM 685 C CA . SER A 1 88 ? 3.431 -8.892 0.307 1.00 84.31 88 SER A CA 1
ATOM 686 C C . SER A 1 88 ? 4.599 -8.004 -0.149 1.00 84.31 88 SER A C 1
ATOM 688 O O . SER A 1 88 ? 5.723 -8.153 0.343 1.00 84.31 88 SER A O 1
ATOM 690 N N . LEU A 1 89 ? 4.340 -7.049 -1.050 1.00 87.25 89 LEU A N 1
ATOM 691 C CA . LEU A 1 89 ? 5.317 -6.049 -1.492 1.00 87.25 89 LEU A CA 1
ATOM 692 C C . LEU A 1 89 ? 5.502 -4.913 -0.486 1.00 87.25 89 LEU A C 1
ATOM 694 O O . LEU A 1 89 ? 6.520 -4.217 -0.537 1.00 87.25 89 LEU A O 1
ATOM 698 N N . ARG A 1 90 ? 4.544 -4.708 0.426 1.00 83.00 90 ARG A N 1
ATOM 699 C CA . ARG A 1 90 ? 4.630 -3.614 1.389 1.00 83.00 90 ARG A CA 1
ATOM 700 C C . ARG A 1 90 ? 5.807 -3.820 2.341 1.00 83.00 90 ARG A C 1
ATOM 702 O O . ARG A 1 90 ? 6.092 -4.945 2.760 1.00 83.00 90 ARG A O 1
ATOM 709 N N . PRO A 1 91 ? 6.506 -2.734 2.710 1.00 76.69 91 PRO A N 1
ATOM 710 C CA . PRO A 1 91 ? 7.540 -2.819 3.722 1.00 76.69 91 PRO A CA 1
ATOM 711 C C . PRO A 1 91 ? 6.918 -3.295 5.035 1.00 76.69 91 PRO A C 1
ATOM 713 O O . PRO A 1 91 ? 5.905 -2.751 5.483 1.00 76.69 91 PRO A O 1
ATOM 716 N N . LYS A 1 92 ? 7.547 -4.306 5.642 1.00 75.00 92 LYS A N 1
ATOM 717 C CA . LYS A 1 92 ? 7.200 -4.768 6.987 1.00 75.00 92 LYS A CA 1
ATOM 718 C C . LYS A 1 92 ? 7.285 -3.605 7.962 1.00 75.00 92 LYS A C 1
ATOM 720 O O . LYS A 1 92 ? 8.123 -2.710 7.805 1.00 75.00 92 LYS A O 1
ATOM 725 N N . SER A 1 93 ? 6.436 -3.634 8.981 1.00 67.31 93 SER A N 1
ATOM 726 C CA . SER A 1 93 ? 6.510 -2.647 10.053 1.00 67.31 93 SER A CA 1
ATOM 727 C C . SER A 1 93 ? 7.914 -2.664 10.683 1.00 67.31 93 SER A C 1
ATOM 729 O O . SER A 1 93 ? 8.463 -3.749 10.902 1.00 67.31 93 SER A O 1
ATOM 731 N N . PRO A 1 94 ? 8.522 -1.496 10.971 1.00 65.88 94 PRO A N 1
ATOM 732 C CA . PRO A 1 94 ? 9.813 -1.447 11.644 1.00 65.88 94 PRO A CA 1
ATOM 733 C C . PRO A 1 94 ? 9.784 -2.240 12.960 1.00 65.88 94 PRO A C 1
ATOM 735 O O . PRO A 1 94 ? 8.764 -2.203 13.659 1.00 65.88 94 PRO A O 1
ATOM 738 N N . PRO A 1 95 ? 10.880 -2.915 13.350 1.00 56.22 95 PRO A N 1
ATOM 739 C CA . PRO A 1 95 ? 10.973 -3.546 14.662 1.00 56.22 95 PRO A CA 1
ATOM 740 C C . PRO A 1 95 ? 10.659 -2.531 15.770 1.00 56.22 95 PRO A C 1
ATOM 742 O O . PRO A 1 95 ? 11.246 -1.452 15.817 1.00 56.22 95 PRO A O 1
ATOM 745 N N . GLY A 1 96 ? 9.699 -2.849 16.642 1.00 57.38 96 GLY A N 1
ATOM 746 C CA . GLY A 1 96 ? 9.257 -1.949 17.716 1.00 57.38 96 GLY A CA 1
ATOM 747 C C . GLY A 1 96 ? 8.177 -0.932 17.325 1.00 57.38 96 GLY A C 1
ATOM 748 O O . GLY A 1 96 ? 7.719 -0.188 18.195 1.00 57.38 96 GLY A O 1
ATOM 749 N N . ALA A 1 97 ? 7.710 -0.915 16.070 1.00 63.94 97 ALA A N 1
ATOM 750 C CA . ALA A 1 97 ? 6.490 -0.199 15.715 1.00 63.94 97 ALA A CA 1
ATOM 751 C C . ALA A 1 97 ? 5.323 -0.762 16.543 1.00 63.94 97 ALA A C 1
ATOM 753 O O . ALA A 1 97 ? 4.937 -1.924 16.407 1.00 63.94 97 ALA A O 1
ATOM 754 N N . MET A 1 98 ? 4.780 0.054 17.448 1.00 63.59 98 MET A N 1
ATOM 755 C CA . MET A 1 98 ? 3.635 -0.341 18.260 1.00 63.59 98 MET A CA 1
ATOM 756 C C . MET A 1 98 ? 2.376 -0.290 17.400 1.00 63.59 98 MET A C 1
ATOM 758 O O . MET A 1 98 ? 1.697 0.732 17.340 1.00 63.59 98 MET A O 1
ATOM 762 N N . CYS A 1 99 ? 2.070 -1.389 16.714 1.00 80.62 99 CYS A N 1
ATOM 763 C CA . CYS A 1 99 ? 0.741 -1.555 16.152 1.00 80.62 99 CYS A CA 1
ATOM 764 C C . CYS A 1 99 ? -0.259 -1.918 17.249 1.00 80.62 99 CYS A C 1
ATOM 766 O O . CYS A 1 99 ? 0.079 -2.567 18.243 1.00 80.62 99 CYS A O 1
ATOM 768 N N . GLY A 1 100 ? -1.503 -1.521 17.029 1.00 85.75 100 GLY A N 1
ATOM 769 C CA . GLY A 1 100 ? -2.628 -1.832 17.887 1.00 85.75 100 GLY A CA 1
ATOM 770 C C . GLY A 1 100 ? -3.897 -1.223 17.319 1.00 85.75 100 GLY A C 1
ATOM 771 O O . GLY A 1 100 ? -3.866 -0.503 16.317 1.00 85.75 100 GLY A O 1
ATOM 772 N N . VAL A 1 101 ? -5.005 -1.504 17.998 1.00 90.38 101 VAL A N 1
ATOM 773 C CA . VAL A 1 101 ? -6.304 -0.914 17.683 1.00 90.38 101 VAL A CA 1
ATOM 774 C C . VAL A 1 101 ? -6.156 0.611 17.606 1.00 90.38 101 VAL A C 1
ATOM 776 O O . VAL A 1 101 ? -5.634 1.209 18.554 1.00 90.38 101 VAL A O 1
ATOM 779 N N . PRO A 1 102 ? -6.585 1.264 16.510 1.00 87.94 102 PRO A N 1
ATOM 780 C CA . PRO A 1 102 ? -6.385 2.696 16.376 1.00 87.94 102 PRO A CA 1
ATOM 781 C C . PRO A 1 102 ? -7.082 3.479 17.494 1.00 87.94 102 PRO A C 1
ATOM 783 O O . PRO A 1 102 ? -8.238 3.204 17.807 1.00 87.94 102 PRO A O 1
ATOM 786 N N . PRO A 1 103 ? -6.445 4.512 18.067 1.00 87.62 103 PRO A N 1
ATOM 787 C CA . PRO A 1 103 ? -7.009 5.239 19.205 1.00 87.62 103 PRO A CA 1
ATOM 788 C C . PRO A 1 103 ? -8.301 5.988 18.854 1.00 87.62 103 PRO A C 1
ATOM 790 O O . PRO A 1 103 ? -9.115 6.262 19.729 1.00 87.62 103 PRO A O 1
ATOM 793 N N . PHE A 1 104 ? -8.519 6.306 17.575 1.00 86.56 104 PHE A N 1
ATOM 794 C CA . PHE A 1 104 ? -9.690 7.061 17.142 1.00 86.56 104 PHE A CA 1
ATOM 795 C C . PHE A 1 104 ? -11.003 6.286 17.250 1.00 86.56 104 PHE A C 1
ATOM 797 O O . PHE A 1 104 ? -12.052 6.927 17.199 1.00 86.56 104 PHE A O 1
ATOM 804 N N . ILE A 1 105 ? -10.972 4.953 17.398 1.00 90.12 105 ILE A N 1
ATOM 805 C CA . ILE A 1 105 ? -12.198 4.149 17.369 1.00 90.12 105 ILE A CA 1
ATOM 806 C C . ILE A 1 105 ? -13.177 4.548 18.470 1.00 90.12 105 ILE A C 1
ATOM 808 O O . ILE A 1 105 ? -14.373 4.427 18.272 1.00 90.12 105 ILE A O 1
ATOM 812 N N . VAL A 1 106 ? -12.701 5.098 19.593 1.00 89.56 106 VAL A N 1
ATOM 813 C CA . VAL A 1 106 ? -13.549 5.546 20.714 1.00 89.56 106 VAL A CA 1
ATOM 814 C C . VAL A 1 106 ? -14.584 6.603 20.315 1.00 89.56 106 VAL A C 1
ATOM 816 O O . VAL A 1 106 ? -15.535 6.831 21.052 1.00 89.56 106 VAL A O 1
ATOM 819 N N . ARG A 1 107 ? -14.394 7.250 19.158 1.00 87.88 107 ARG A N 1
ATOM 820 C CA . ARG A 1 107 ? -15.296 8.258 18.589 1.00 87.88 107 ARG A CA 1
ATOM 821 C C . ARG A 1 107 ? -16.340 7.677 17.628 1.00 87.88 107 ARG A C 1
ATOM 823 O O . ARG A 1 107 ? -17.209 8.412 17.181 1.00 87.88 107 ARG A O 1
ATOM 830 N N . LEU A 1 108 ? -16.235 6.396 17.283 1.00 89.50 108 LEU A N 1
ATOM 831 C CA . LEU A 1 108 ? -17.194 5.696 16.430 1.00 89.50 108 LEU A CA 1
ATOM 832 C C . LEU A 1 108 ? -18.377 5.184 17.255 1.00 89.50 108 LEU A C 1
ATOM 834 O O . LEU A 1 108 ? -18.298 5.084 18.484 1.00 89.50 108 LEU A O 1
ATOM 838 N N . THR A 1 109 ? -19.453 4.791 16.578 1.00 92.62 109 THR A N 1
ATOM 839 C CA . THR A 1 109 ? -20.565 4.079 17.221 1.00 92.62 109 THR A CA 1
ATOM 840 C C . THR A 1 109 ? -20.097 2.747 17.830 1.00 92.62 109 THR A C 1
ATOM 842 O O . THR A 1 109 ? -19.095 2.180 17.382 1.00 92.62 109 THR A O 1
ATOM 845 N N . PRO A 1 110 ? -20.786 2.209 18.857 1.00 93.88 110 PRO A N 1
ATOM 846 C CA . PRO A 1 110 ? -20.403 0.938 19.481 1.00 93.88 110 PRO A CA 1
ATOM 847 C C . PRO A 1 110 ? -20.278 -0.224 18.485 1.00 93.88 110 PRO A C 1
ATOM 849 O O . PRO A 1 110 ? -19.374 -1.049 18.611 1.00 93.88 110 PRO A O 1
ATOM 852 N N . GLU A 1 111 ? -21.137 -0.248 17.466 1.00 92.94 111 GLU A N 1
ATOM 853 C CA . GLU A 1 111 ? -21.105 -1.229 16.382 1.00 92.94 111 GLU A CA 1
ATOM 854 C C . GLU A 1 111 ? -19.809 -1.128 15.565 1.00 92.94 111 GLU A C 1
ATOM 856 O O . GLU A 1 111 ? -19.056 -2.099 15.462 1.00 92.94 111 GLU A O 1
ATOM 861 N N . ASN A 1 112 ? -19.466 0.069 15.082 1.00 92.94 112 ASN A N 1
ATOM 862 C CA . ASN A 1 112 ? -18.254 0.288 14.290 1.00 92.94 112 ASN A CA 1
ATOM 863 C C . ASN A 1 112 ? -16.969 0.147 15.116 1.00 92.94 112 ASN A C 1
ATOM 865 O O . ASN A 1 112 ? -15.949 -0.347 14.624 1.00 92.94 112 ASN A O 1
ATOM 869 N N . GLN A 1 113 ? -17.018 0.481 16.408 1.00 94.12 113 GLN A N 1
ATOM 870 C CA . GLN A 1 113 ? -15.960 0.132 17.353 1.00 94.12 113 GLN A CA 1
ATOM 871 C C . GLN A 1 113 ? -15.730 -1.372 17.410 1.00 94.12 113 GLN A C 1
ATOM 873 O O . GLN A 1 113 ? -14.582 -1.820 17.401 1.00 94.12 113 GLN A O 1
ATOM 878 N N . GLN A 1 114 ? -16.803 -2.154 17.510 1.00 95.06 114 GLN A N 1
ATOM 879 C CA . GLN A 1 114 ? -16.715 -3.601 17.621 1.00 95.06 114 GLN A CA 1
ATOM 880 C C . GLN A 1 114 ? -16.255 -4.245 16.313 1.00 95.06 114 GLN A C 1
ATOM 882 O O . GLN A 1 114 ? -15.415 -5.147 16.358 1.00 95.06 114 GLN A O 1
ATOM 887 N N . MET A 1 115 ? -16.699 -3.720 15.167 1.00 94.19 115 MET A N 1
ATOM 888 C CA . MET A 1 115 ? -16.187 -4.093 13.850 1.00 94.19 115 MET A CA 1
ATOM 889 C C . MET A 1 115 ? -14.667 -3.918 13.797 1.00 94.19 115 MET A C 1
ATOM 891 O O . MET A 1 115 ? -13.950 -4.889 13.556 1.00 94.19 115 MET A O 1
ATOM 895 N N . ILE A 1 116 ? -14.143 -2.727 14.110 1.00 94.50 116 ILE A N 1
ATOM 896 C CA . ILE A 1 116 ? -12.692 -2.505 14.072 1.00 94.50 116 ILE A CA 1
ATOM 897 C C . ILE A 1 116 ? -11.974 -3.352 15.128 1.00 94.50 116 ILE A C 1
ATOM 899 O O . ILE A 1 116 ? -10.955 -3.957 14.819 1.00 94.50 116 ILE A O 1
ATOM 903 N N . LYS A 1 117 ? -12.496 -3.488 16.352 1.00 94.88 117 LYS A N 1
ATOM 904 C CA . LYS A 1 117 ? -11.892 -4.364 17.376 1.00 94.88 117 LYS A CA 1
ATOM 905 C C . LYS A 1 117 ? -11.795 -5.820 16.913 1.00 94.88 117 LYS A C 1
ATOM 907 O O . LYS A 1 117 ? -10.833 -6.492 17.271 1.00 94.88 117 LYS A O 1
ATOM 912 N N . SER A 1 118 ? -12.748 -6.306 16.116 1.00 95.69 118 SER A N 1
ATOM 913 C CA . SER A 1 118 ? -12.724 -7.683 15.611 1.00 95.69 118 SER A CA 1
ATOM 914 C C . SER A 1 118 ? -11.547 -7.956 14.669 1.00 95.69 118 SER A C 1
ATOM 916 O O . SER A 1 118 ? -10.953 -9.025 14.758 1.00 95.69 118 SER A O 1
ATOM 918 N N . ILE A 1 119 ? -11.133 -6.963 13.875 1.00 95.38 119 ILE A N 1
ATOM 919 C CA . ILE A 1 119 ? -9.964 -7.037 12.980 1.00 95.38 119 ILE A CA 1
ATOM 920 C C . ILE A 1 119 ? -8.672 -7.283 13.771 1.00 95.38 119 ILE A C 1
ATOM 922 O O . ILE A 1 119 ? -7.766 -7.974 13.315 1.00 95.38 119 ILE A O 1
ATOM 926 N N . TRP A 1 120 ? -8.586 -6.722 14.977 1.00 93.69 120 TRP A N 1
ATOM 927 C CA . TRP A 1 120 ? -7.401 -6.785 15.833 1.00 93.69 120 TRP A CA 1
ATOM 928 C C . TRP A 1 120 ? -7.484 -7.872 16.911 1.00 93.69 120 TRP A C 1
ATOM 930 O O . TRP A 1 120 ? -6.584 -7.948 17.745 1.00 93.69 120 TRP A O 1
ATOM 940 N N . ARG A 1 121 ? -8.538 -8.700 16.919 1.00 92.81 121 ARG A N 1
ATOM 941 C CA . ARG A 1 121 ? -8.813 -9.673 17.992 1.00 92.81 121 ARG A CA 1
ATOM 942 C C . ARG A 1 121 ? -7.636 -10.613 18.250 1.00 92.81 121 ARG A C 1
ATOM 944 O O . ARG A 1 121 ? -7.273 -10.822 19.402 1.00 92.81 121 ARG A O 1
ATOM 951 N N . ASP A 1 122 ? -7.034 -11.125 17.181 1.00 89.56 122 ASP A N 1
ATOM 952 C CA . ASP A 1 122 ? -5.981 -12.144 17.248 1.00 89.56 122 ASP A CA 1
ATOM 953 C C . ASP A 1 122 ? -4.568 -11.563 17.062 1.00 89.56 122 ASP A C 1
ATOM 955 O O . ASP A 1 122 ? -3.582 -12.298 16.954 1.00 89.56 122 ASP A O 1
ATOM 959 N N . TYR A 1 123 ? -4.441 -10.230 17.028 1.00 89.44 123 TYR A N 1
ATOM 960 C CA . TYR A 1 123 ? -3.155 -9.568 16.839 1.00 89.44 123 TYR A CA 1
ATOM 961 C C . TYR A 1 123 ? -2.263 -9.708 18.077 1.00 89.44 123 TYR A C 1
ATOM 963 O O . TYR A 1 123 ? -2.639 -9.365 19.200 1.00 89.44 123 TYR A O 1
ATOM 971 N N . LYS A 1 124 ? -1.022 -10.152 17.856 1.00 83.75 124 LYS A N 1
ATOM 972 C CA . LYS A 1 124 ? -0.010 -10.304 18.904 1.00 83.75 124 LYS A CA 1
ATOM 973 C C . LYS A 1 124 ? 0.973 -9.147 18.854 1.00 83.75 124 LYS A C 1
ATOM 975 O O . LYS A 1 124 ? 1.605 -8.889 17.829 1.00 83.75 124 LYS A O 1
ATOM 980 N N . LYS A 1 125 ? 1.157 -8.472 19.989 1.00 83.50 125 LYS A N 1
ATOM 981 C CA . LYS A 1 125 ? 2.129 -7.380 20.107 1.00 83.50 125 LYS A CA 1
ATOM 982 C C . LYS A 1 125 ? 3.524 -7.861 19.688 1.00 83.50 125 LYS A C 1
ATOM 984 O O . LYS A 1 125 ? 4.000 -8.878 20.182 1.00 83.50 125 LYS A O 1
ATOM 989 N N . GLY A 1 126 ? 4.171 -7.107 18.801 1.00 76.31 126 GLY A N 1
ATOM 990 C CA . GLY A 1 126 ? 5.505 -7.427 18.283 1.00 76.31 126 GLY A CA 1
ATOM 991 C C . GLY A 1 126 ? 5.511 -8.258 16.997 1.00 76.31 126 GLY A C 1
ATOM 992 O O . GLY A 1 126 ? 6.586 -8.492 16.455 1.00 76.31 126 GLY A O 1
ATOM 993 N N . THR A 1 127 ? 4.343 -8.668 16.489 1.00 82.56 127 THR A N 1
ATOM 994 C CA . THR A 1 127 ? 4.202 -9.214 15.128 1.00 82.56 127 THR A CA 1
ATOM 995 C C . THR A 1 127 ? 3.925 -8.098 14.117 1.00 82.56 127 THR A C 1
ATOM 997 O O . THR A 1 127 ? 3.572 -6.982 14.502 1.00 82.56 127 THR A O 1
ATOM 1000 N N . ASP A 1 128 ? 4.126 -8.370 12.825 1.00 84.12 128 ASP A N 1
ATOM 1001 C CA . ASP A 1 128 ? 3.759 -7.410 11.781 1.00 84.12 128 ASP A CA 1
ATOM 1002 C C . ASP A 1 128 ? 2.234 -7.265 11.705 1.00 84.12 128 ASP A C 1
ATOM 1004 O O . ASP A 1 128 ? 1.499 -8.223 11.930 1.00 84.12 128 ASP A O 1
ATOM 1008 N N . CYS A 1 129 ? 1.762 -6.059 11.404 1.00 87.94 129 CYS A N 1
ATOM 1009 C CA . CYS A 1 129 ? 0.352 -5.687 11.511 1.00 87.94 129 CYS A CA 1
ATOM 1010 C C . CYS A 1 129 ? -0.247 -5.193 10.186 1.00 87.94 129 CYS A C 1
ATOM 1012 O O . CYS A 1 129 ? -1.249 -4.473 10.183 1.00 87.94 129 CYS A O 1
ATOM 1014 N N . ILE A 1 130 ? 0.404 -5.501 9.057 1.00 85.81 130 ILE A N 1
ATOM 1015 C CA . ILE A 1 130 ? -0.008 -5.031 7.726 1.00 85.81 130 ILE A CA 1
ATOM 1016 C C . ILE A 1 130 ? -1.455 -5.431 7.434 1.00 85.81 130 ILE A C 1
ATOM 1018 O O . ILE A 1 130 ? -2.244 -4.583 7.024 1.00 85.81 130 ILE A O 1
ATOM 1022 N N . GLU A 1 131 ? -1.817 -6.685 7.700 1.00 87.81 131 GLU A N 1
ATOM 1023 C CA . GLU A 1 131 ? -3.169 -7.194 7.456 1.00 87.81 131 GLU A CA 1
ATOM 1024 C C . GLU A 1 131 ? -4.212 -6.422 8.267 1.00 87.81 131 GLU A C 1
ATOM 1026 O O . GLU A 1 131 ? -5.198 -5.938 7.714 1.00 87.81 131 GLU A O 1
ATOM 1031 N N . GLN A 1 132 ? -3.962 -6.208 9.562 1.00 91.50 132 GLN A N 1
ATOM 1032 C CA . GLN A 1 132 ? -4.877 -5.481 10.439 1.00 91.50 132 GLN A CA 1
ATOM 1033 C C . GLN A 1 132 ? -5.012 -4.020 10.016 1.00 91.50 132 GLN A C 1
ATOM 1035 O O . GLN A 1 132 ? -6.111 -3.467 10.047 1.00 91.50 132 GLN A O 1
ATOM 1040 N N . ARG A 1 133 ? -3.917 -3.380 9.593 1.00 88.88 133 ARG A N 1
ATOM 1041 C CA . ARG A 1 133 ? -3.946 -1.998 9.102 1.00 88.88 133 ARG A CA 1
ATOM 1042 C C . ARG A 1 133 ? -4.770 -1.863 7.829 1.00 88.88 133 ARG A C 1
ATOM 1044 O O . ARG A 1 133 ? -5.564 -0.932 7.736 1.00 88.88 133 ARG A O 1
ATOM 1051 N N . GLU A 1 134 ? -4.610 -2.781 6.886 1.00 88.00 134 GLU A N 1
ATOM 1052 C CA . GLU A 1 134 ? -5.336 -2.737 5.617 1.00 88.00 134 GLU A CA 1
ATOM 1053 C C . GLU A 1 134 ? -6.805 -3.096 5.787 1.00 88.00 134 GLU A C 1
ATOM 1055 O O . GLU A 1 134 ? -7.663 -2.359 5.310 1.00 88.00 134 GLU A O 1
ATOM 1060 N N . ALA A 1 135 ? -7.115 -4.125 6.575 1.00 90.94 135 ALA A N 1
ATOM 1061 C CA . ALA A 1 135 ? -8.491 -4.426 6.949 1.00 90.94 135 ALA A CA 1
ATOM 1062 C C . ALA A 1 135 ? -9.146 -3.238 7.675 1.00 90.94 135 ALA A C 1
ATOM 1064 O O . ALA A 1 135 ? -10.292 -2.897 7.399 1.00 90.94 135 ALA A O 1
ATOM 1065 N N . THR A 1 136 ? -8.411 -2.543 8.550 1.00 92.06 136 THR A N 1
ATOM 1066 C CA . THR A 1 136 ? -8.928 -1.342 9.224 1.00 92.06 136 THR A CA 1
ATOM 1067 C C . THR A 1 136 ? -9.131 -0.173 8.259 1.00 92.06 136 THR A C 1
ATOM 1069 O O . THR A 1 136 ? -10.084 0.585 8.425 1.00 92.06 136 THR A O 1
ATOM 1072 N N . LYS A 1 137 ? -8.275 -0.017 7.241 1.00 89.88 137 LYS A N 1
ATOM 1073 C CA . LYS A 1 137 ? -8.452 0.991 6.184 1.00 89.88 137 LYS A CA 1
ATOM 1074 C C . LYS A 1 137 ? -9.723 0.721 5.382 1.00 89.88 137 LYS A C 1
ATOM 1076 O O . LYS A 1 137 ? -10.521 1.632 5.209 1.00 89.88 137 LYS A O 1
ATOM 1081 N N . VAL A 1 138 ? -9.939 -0.528 4.974 1.00 91.19 138 VAL A N 1
ATOM 1082 C CA . VAL A 1 138 ? -11.162 -0.951 4.274 1.00 91.19 138 VAL A CA 1
ATOM 1083 C C . VAL A 1 138 ? -12.392 -0.736 5.156 1.00 91.19 138 VAL A C 1
ATOM 1085 O O . VAL A 1 138 ? -13.396 -0.194 4.705 1.00 91.19 138 VAL A O 1
ATOM 1088 N N . ALA A 1 139 ? -12.313 -1.098 6.437 1.00 92.12 139 ALA A N 1
ATOM 1089 C CA . ALA A 1 139 ? -13.388 -0.849 7.389 1.00 92.12 139 ALA A CA 1
ATOM 1090 C C . ALA A 1 139 ? -13.705 0.649 7.509 1.00 92.12 139 ALA A C 1
ATOM 1092 O O . ALA A 1 139 ? -14.870 1.025 7.488 1.00 92.12 139 ALA A O 1
ATOM 1093 N N . PHE A 1 140 ? -12.678 1.504 7.566 1.00 90.25 140 PHE A N 1
ATOM 1094 C CA . PHE A 1 140 ? -12.831 2.959 7.582 1.00 90.25 140 PHE A CA 1
ATOM 1095 C C . PHE A 1 140 ? -13.473 3.497 6.293 1.00 90.25 140 PHE A C 1
ATOM 1097 O O . PHE A 1 140 ? -14.358 4.345 6.360 1.00 90.25 140 PHE A O 1
ATOM 1104 N N . GLU A 1 141 ? -13.064 3.000 5.123 1.00 89.56 141 GLU A N 1
ATOM 1105 C CA . GLU A 1 141 ? -13.635 3.378 3.821 1.00 89.56 141 GLU A CA 1
ATOM 1106 C C . GLU A 1 141 ? -15.123 3.018 3.710 1.00 89.56 141 GLU A C 1
ATOM 1108 O O . GLU A 1 141 ? -15.878 3.762 3.085 1.00 89.56 141 GLU A O 1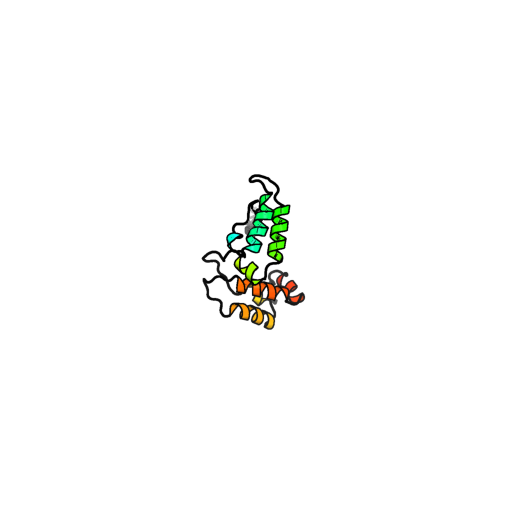
ATOM 1113 N N . ASN A 1 142 ? -15.564 1.956 4.386 1.00 92.56 142 ASN A N 1
ATOM 1114 C CA . ASN A 1 142 ? -16.962 1.525 4.427 1.00 92.56 142 ASN A CA 1
ATOM 1115 C C . ASN A 1 142 ? -17.796 2.185 5.540 1.00 92.56 142 ASN A C 1
ATOM 1117 O O . ASN A 1 142 ? -18.999 1.940 5.619 1.00 92.56 142 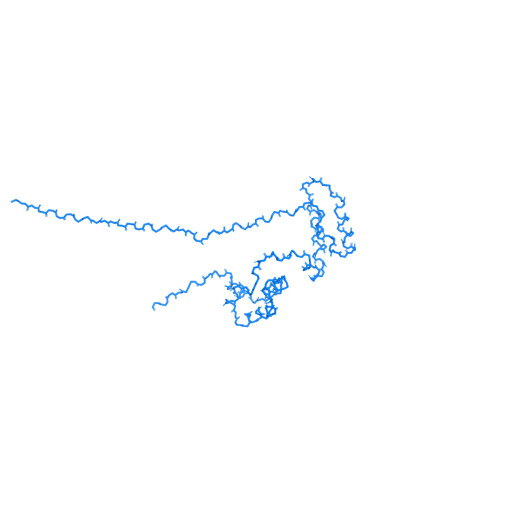ASN A O 1
ATOM 1121 N N . LEU A 1 143 ? -17.200 3.030 6.391 1.00 91.31 143 LEU A N 1
ATOM 1122 C CA . LEU A 1 143 ? -17.961 3.764 7.404 1.00 91.31 143 LEU A CA 1
ATOM 1123 C C . LEU A 1 143 ? -18.944 4.754 6.758 1.00 91.31 143 LEU A C 1
ATOM 1125 O O . LEU A 1 143 ? -18.637 5.334 5.705 1.00 91.31 143 LEU A O 1
ATOM 1129 N N . PRO A 1 144 ? -20.089 5.019 7.414 1.00 92.12 144 PRO A N 1
ATOM 1130 C CA . PRO A 1 144 ? -20.995 6.071 6.982 1.00 92.12 144 PRO A CA 1
ATOM 1131 C C . PRO A 1 144 ? -20.291 7.434 7.020 1.00 92.12 144 PRO A C 1
ATOM 1133 O O . PRO A 1 144 ? -19.475 7.712 7.903 1.00 92.12 144 PRO A O 1
ATOM 1136 N N . GLU A 1 145 ? -20.627 8.305 6.067 1.00 90.06 145 GLU A N 1
ATOM 1137 C CA . GLU A 1 145 ? -19.972 9.610 5.906 1.00 90.06 145 GLU A CA 1
ATOM 1138 C C . GLU A 1 145 ? -20.076 10.475 7.170 1.00 90.06 145 GLU A C 1
ATOM 1140 O O . GLU A 1 145 ? -19.124 11.153 7.547 1.00 90.06 145 GLU A O 1
ATOM 1145 N N . SER A 1 146 ? -21.191 10.379 7.899 1.00 87.50 146 SER A N 1
ATOM 1146 C CA . SER A 1 146 ? -21.384 11.060 9.183 1.00 87.50 146 SER A CA 1
ATOM 1147 C C . SER A 1 146 ? -20.322 10.692 10.225 1.00 87.50 146 SER A C 1
ATOM 1149 O O . SER A 1 146 ? -19.873 11.559 10.973 1.00 87.50 146 SER A O 1
ATOM 1151 N N . GLU A 1 147 ? -19.876 9.434 10.267 1.00 87.69 147 GLU A N 1
ATOM 1152 C CA . GLU A 1 147 ? -18.824 8.995 11.191 1.00 87.69 147 GLU A CA 1
ATOM 1153 C C . GLU A 1 147 ? -17.432 9.405 10.710 1.00 87.69 147 GLU A C 1
ATOM 1155 O O . GLU A 1 147 ? -16.616 9.863 11.513 1.00 87.69 147 GLU A O 1
ATOM 1160 N N . LYS A 1 148 ? -17.165 9.326 9.401 1.00 89.12 148 LYS A N 1
ATOM 1161 C CA . LYS A 1 148 ? -15.914 9.839 8.816 1.00 89.12 148 LYS A CA 1
ATOM 1162 C C . LYS A 1 148 ? -15.738 11.331 9.113 1.00 89.12 148 LYS A C 1
ATOM 1164 O O . LYS A 1 148 ? -14.665 11.756 9.542 1.00 89.12 148 LYS A O 1
ATOM 1169 N N . MET A 1 149 ? -16.814 12.106 8.983 1.00 83.62 149 MET A N 1
ATOM 1170 C CA . MET A 1 149 ? -16.848 13.531 9.310 1.00 83.62 149 MET A CA 1
ATOM 1171 C C . MET A 1 149 ? -16.665 13.793 10.810 1.00 83.62 149 MET A C 1
ATOM 1173 O O . MET A 1 149 ? -15.923 14.701 11.184 1.00 83.62 149 MET A O 1
ATOM 1177 N N . ALA A 1 150 ? -17.265 12.979 11.684 1.00 80.75 150 ALA A N 1
ATOM 1178 C CA . ALA A 1 150 ? -17.060 13.079 13.132 1.00 80.75 150 ALA A CA 1
ATOM 1179 C C . ALA A 1 150 ? -15.599 12.810 13.544 1.00 80.75 150 ALA A C 1
ATOM 1181 O O . ALA A 1 150 ? -15.101 13.394 14.504 1.00 80.75 150 ALA A O 1
ATOM 1182 N N . LEU A 1 151 ? -14.878 11.963 12.801 1.00 82.12 151 LEU A N 1
ATOM 1183 C CA . LEU A 1 151 ? -13.450 11.731 13.022 1.00 82.12 151 LEU A CA 1
ATOM 1184 C C . LEU A 1 151 ? -12.558 12.885 12.541 1.00 82.12 151 LEU A C 1
ATOM 1186 O O . LEU A 1 151 ? -11.475 13.074 13.112 1.00 82.12 151 LEU A O 1
ATOM 1190 N N . ALA A 1 152 ? -13.003 13.626 11.519 1.00 77.12 152 ALA A N 1
ATOM 1191 C CA . ALA A 1 152 ? -12.324 14.799 10.966 1.00 77.12 152 ALA A CA 1
ATOM 1192 C C . ALA A 1 152 ? -12.478 16.045 11.852 1.00 77.12 152 ALA A C 1
ATOM 1194 O O . ALA A 1 152 ? -11.593 16.901 11.884 1.00 77.12 152 ALA A O 1
ATOM 1195 N N . GLN A 1 153 ? -13.570 16.124 12.613 1.00 66.50 153 GLN A N 1
ATOM 1196 C CA . GLN A 1 153 ? -13.720 17.102 13.681 1.00 66.50 153 GLN A CA 1
ATOM 1197 C C . GLN A 1 153 ? -12.695 16.755 14.774 1.00 66.50 153 GLN A C 1
ATOM 1199 O O . GLN A 1 153 ? -12.627 15.620 15.254 1.00 66.50 153 GLN A O 1
ATOM 1204 N N . GLY A 1 154 ? -11.810 17.705 15.087 1.00 60.72 154 GLY A N 1
ATOM 1205 C CA . GLY A 1 154 ? -10.758 17.560 16.098 1.00 60.72 154 GLY A CA 1
ATOM 1206 C C . GLY A 1 154 ? -11.306 17.232 17.500 1.00 60.72 154 GLY A C 1
ATOM 1207 O O . GLY A 1 154 ? -12.485 16.924 17.655 1.00 60.72 154 GLY A O 1
ATOM 1208 N N . PRO A 1 155 ? -10.474 17.257 18.556 1.00 53.50 155 PRO A N 1
ATOM 1209 C CA . PRO A 1 155 ? -10.940 16.911 19.897 1.00 53.50 155 PRO A CA 1
ATOM 1210 C C . PRO A 1 155 ? -12.178 17.734 20.285 1.00 53.50 155 PRO A C 1
ATOM 1212 O O . PRO A 1 155 ? -12.149 18.964 20.238 1.00 53.50 155 PRO A O 1
ATOM 1215 N N . ILE A 1 156 ? -13.255 17.048 20.686 1.00 53.53 156 ILE A N 1
ATOM 1216 C CA . ILE A 1 156 ? -14.392 17.680 21.357 1.00 53.53 156 ILE A CA 1
ATOM 1217 C C . ILE A 1 156 ? -13.849 18.178 22.694 1.00 53.53 156 ILE A C 1
ATOM 1219 O O . ILE A 1 156 ? -13.577 17.379 23.590 1.00 53.53 156 ILE A O 1
ATOM 1223 N N . VAL A 1 157 ? -13.640 19.489 22.817 1.00 47.53 157 VAL A N 1
ATOM 1224 C CA . VAL A 1 157 ? -13.445 20.122 24.123 1.00 47.53 157 VAL A CA 1
ATOM 1225 C C . VAL A 1 157 ? -14.748 19.889 24.887 1.00 47.53 157 VAL A C 1
ATOM 1227 O O . VAL A 1 157 ? -15.795 20.339 24.412 1.00 47.53 157 VAL A O 1
ATOM 1230 N N . PRO A 1 158 ? -14.743 19.162 26.019 1.00 47.56 158 PRO A N 1
ATOM 1231 C CA . PRO A 1 158 ? -15.945 19.022 26.822 1.00 47.56 158 PRO A CA 1
ATOM 1232 C C . PRO A 1 158 ? -16.384 20.427 27.230 1.00 47.56 158 PRO A C 1
ATOM 1234 O O . PRO A 1 158 ? -15.635 21.135 27.904 1.00 47.56 158 PRO A O 1
ATOM 1237 N N . GLN A 1 159 ? -17.572 20.849 26.794 1.00 43.62 159 GLN A N 1
ATOM 1238 C CA . GLN A 1 159 ? -18.223 22.021 27.364 1.00 43.62 159 GLN A CA 1
ATOM 1239 C C . GLN A 1 159 ? -18.366 21.740 28.859 1.00 43.62 159 GLN A C 1
ATOM 1241 O O . GLN A 1 159 ? -19.070 20.808 29.257 1.00 43.62 159 GLN A O 1
ATOM 1246 N N . GLN A 1 160 ? -17.612 22.479 29.675 1.00 40.34 160 GLN A N 1
ATOM 1247 C CA . GLN A 1 160 ? -17.762 22.423 31.118 1.00 40.34 160 GLN A CA 1
ATOM 1248 C C . GLN A 1 160 ? -19.205 22.802 31.429 1.00 40.34 160 GLN A C 1
ATOM 1250 O O . GLN A 1 160 ? -19.659 23.898 31.111 1.00 40.34 160 GLN A O 1
ATOM 1255 N N . LYS A 1 161 ? -19.932 21.845 31.995 1.00 44.09 161 LYS A N 1
ATOM 1256 C CA . LYS A 1 161 ? -21.267 22.049 32.534 1.00 44.09 161 LYS A CA 1
ATOM 1257 C C . LYS A 1 161 ? -21.141 23.099 33.648 1.00 44.09 161 LYS A C 1
ATOM 1259 O O . LYS A 1 161 ? -20.469 22.820 34.641 1.00 44.09 161 LYS A O 1
ATOM 1264 N N . GLN A 1 162 ? -21.683 24.295 33.404 1.00 38.25 162 GLN A N 1
ATOM 1265 C CA . GLN A 1 162 ? -21.871 25.344 34.415 1.00 38.25 162 GLN A CA 1
ATOM 1266 C C . GLN A 1 162 ? -22.795 24.864 35.533 1.00 38.25 162 GLN A C 1
ATOM 1268 O O . GLN A 1 162 ? -23.712 24.059 35.236 1.00 38.25 162 GLN A O 1
#

Solvent-accessible surface area (backbone atoms only — not comparable to full-atom values): 10909 Å² total; per-residue (Å²): 142,86,84,85,80,84,79,83,82,81,80,79,82,76,79,80,73,80,83,68,77,91,64,83,73,71,72,77,78,75,74,72,77,79,75,80,61,79,60,85,63,44,87,77,49,59,71,70,59,35,51,52,52,51,55,56,46,62,79,61,61,90,85,60,92,75,47,65,66,49,52,50,57,52,46,52,56,54,70,71,43,56,70,70,61,50,57,71,68,49,82,74,66,60,92,85,58,82,70,71,81,65,83,70,42,83,78,46,56,74,66,59,32,48,57,54,49,58,64,47,66,85,67,56,86,88,56,80,50,65,66,44,52,50,54,45,50,53,52,58,72,70,48,58,66,72,56,56,50,58,67,69,48,69,87,80,73,77,79,78,82,126

Sequence (162 aa):
MMKIAVIAMMIAVTVAVPYQPLFKIRPRQTMSPPPCNLPPFTAKLPADIQLELRAIWSTYREGDKDCSSQLEDTKEILDNLPAQARLSLRPKSPPGAMCGVPPFIVRLTPENQQMIKSIWRDYKKGTDCIEQREATKVAFENLPESEKMALAQGPIVPQQKQ

Mean predicted aligned error: 14.14 Å